Protein AF-A0A379T3F6-F1 (afdb_monomer)

Foldseek 3Di:
DDDDDDPPDDDQDLLNLLVVLVVLLVDDLCLLCQLLVHDSVVVVCSPVVVDGDDPVSSVSSVVCSVPVVSSVVSND

Radius of gyration: 13.28 Å; Cα contacts (8 Å, |Δi|>4): 60; chains: 1; bounding box: 27×36×25 Å

Solvent-accessible surface area (backbone atoms only — not comparable to full-atom values): 4626 Å² total; per-residue (Å²): 133,90,81,86,83,77,82,89,79,68,83,71,49,70,57,61,44,48,54,52,38,52,65,64,54,74,54,53,68,62,58,47,16,45,42,70,74,49,50,55,65,58,56,50,32,31,75,68,66,75,45,79,79,50,77,66,55,54,50,50,42,51,48,32,46,76,34,67,66,51,36,56,64,54,65,110

Mean predicted aligned error: 8.02 Å

Nearest PDB structures (foldseek):
  8a0x-assembly1_B  TM=6.805E-01  e=1.591E-03  Vibrio cholerae
  5jaa-assembly1_B  TM=6.664E-01  e=3.536E-03  Vibrio cholerae O1 biovar El Tor str. N16961
  5j9i-assembly2_C  TM=8.071E-01  e=2.324E-02  Vibrio cholerae
  6jq1-assembly1_A  TM=7.102E-01  e=4.610E-02  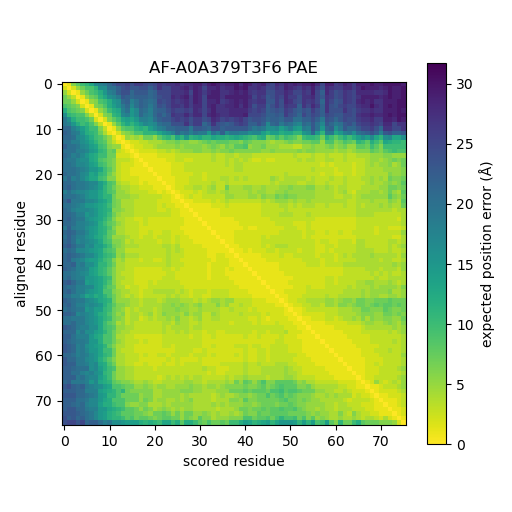Deinococcus geothermalis DSM 11300
  3g5g-assembly1_A  TM=6.812E-01  e=1.216E-01  Enterobacter sp. RFL1396

Secondary structure (DSSP, 8-state):
---------S---HHHHHHHHHHHH---HHHHHHHHT--HHHHHHHHTTSSPPPHHHHHHHHHHHH-HHHHHHTT-

InterPro domains:
  IPR001387 Cro/C1-type, helix-turn-helix domain [PF01381] (20-60)
  IPR001387 Cro/C1-type, helix-turn-helix domain [cd00093] (20-61)
  IPR010982 Lambda repressor-like, DNA-binding domain superfamily [G3DSA:1.10.260.40] (19-76)
  IPR010982 Lambda repressor-like, DNA-binding domain superfamily [SSF47413] (19-62)
  IPR052359 Bacterial HTH-type regulators and antitoxins [PTHR36511] (5-75)

pLDDT: mean 81.1, std 14.59, range [39.53, 93.19]

Organism: NCBI:txid59203

Structure (mmCIF, N/CA/C/O backbone):
data_AF-A0A379T3F6-F1
#
_entry.id   AF-A0A379T3F6-F1
#
loop_
_atom_site.group_PDB
_atom_site.id
_atom_site.type_symbol
_atom_site.label_atom_id
_atom_site.label_alt_id
_atom_site.label_comp_id
_atom_site.label_asym_id
_atom_site.label_entity_id
_atom_site.label_seq_id
_atom_site.pdbx_PDB_ins_code
_atom_site.Cartn_x
_atom_site.Cartn_y
_atom_site.Cartn_z
_atom_site.occupancy
_atom_site.B_iso_or_equiv
_atom_site.auth_seq_id
_atom_site.auth_comp_id
_atom_site.auth_asym_id
_atom_site.auth_atom_id
_atom_site.pdbx_PDB_model_num
ATOM 1 N N . MET A 1 1 ? 13.358 23.513 12.011 1.00 39.53 1 MET A N 1
ATOM 2 C CA . MET A 1 1 ? 12.032 23.939 11.509 1.00 39.53 1 MET A CA 1
ATOM 3 C C . MET A 1 1 ? 12.020 23.780 9.991 1.00 39.53 1 MET A C 1
ATOM 5 O O . MET A 1 1 ? 12.909 24.338 9.375 1.00 39.53 1 MET A O 1
ATOM 9 N N . LYS A 1 2 ? 11.094 22.955 9.461 1.00 44.22 2 LYS A N 1
ATOM 10 C CA . LYS A 1 2 ? 10.422 22.990 8.132 1.00 44.22 2 LYS A CA 1
ATOM 11 C C . LYS A 1 2 ? 11.288 23.437 6.921 1.00 44.22 2 LYS A C 1
ATOM 13 O O . LYS A 1 2 ? 11.776 24.550 6.895 1.00 44.22 2 LYS A O 1
ATOM 18 N N . THR A 1 3 ? 11.475 22.714 5.817 1.00 45.72 3 THR A N 1
ATOM 19 C CA . THR A 1 3 ? 10.504 22.046 4.929 1.00 45.72 3 THR A CA 1
ATOM 20 C C . THR A 1 3 ? 11.341 21.458 3.780 1.00 45.72 3 THR A C 1
ATOM 22 O O . THR A 1 3 ? 12.134 22.204 3.205 1.00 45.72 3 THR A O 1
ATOM 25 N N . ARG A 1 4 ? 11.192 20.184 3.386 1.00 49.06 4 ARG A N 1
ATOM 26 C CA . ARG A 1 4 ? 11.710 19.750 2.074 1.00 49.06 4 ARG A CA 1
ATOM 27 C C .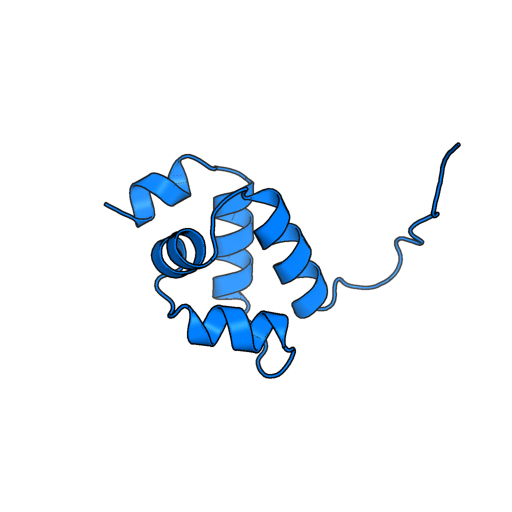 ARG A 1 4 ? 10.608 19.949 1.040 1.00 49.06 4 ARG A C 1
ATOM 29 O O . ARG A 1 4 ? 9.577 19.288 1.086 1.00 49.06 4 ARG A O 1
ATOM 36 N N . LYS A 1 5 ? 10.832 20.936 0.170 1.00 41.66 5 LYS A N 1
ATOM 37 C CA . LYS A 1 5 ? 10.015 21.268 -0.998 1.00 41.66 5 LYS A CA 1
ATOM 38 C C . LYS A 1 5 ? 9.941 20.034 -1.898 1.00 41.66 5 LYS A C 1
ATOM 40 O O . LYS A 1 5 ? 10.965 19.598 -2.417 1.00 41.66 5 LYS A O 1
ATOM 45 N N . ILE A 1 6 ? 8.751 19.464 -2.045 1.00 56.00 6 ILE A N 1
ATOM 46 C CA . ILE A 1 6 ? 8.494 18.393 -3.007 1.00 56.00 6 ILE A CA 1
ATOM 47 C C . ILE A 1 6 ? 8.080 19.083 -4.302 1.00 56.00 6 ILE A C 1
ATOM 49 O O . ILE A 1 6 ? 6.982 19.625 -4.408 1.00 56.00 6 ILE A O 1
ATOM 53 N N . THR A 1 7 ? 9.002 19.142 -5.254 1.00 46.12 7 THR A N 1
ATOM 54 C CA . THR A 1 7 ? 8.755 19.674 -6.593 1.00 46.12 7 THR A CA 1
ATOM 55 C C . THR A 1 7 ? 7.837 18.694 -7.331 1.00 46.12 7 THR A C 1
ATOM 57 O O . THR A 1 7 ? 8.282 17.681 -7.866 1.00 46.12 7 THR A O 1
ATOM 60 N N . LEU A 1 8 ? 6.531 18.961 -7.283 1.00 57.69 8 LEU A N 1
ATOM 61 C CA . LEU A 1 8 ? 5.460 18.203 -7.935 1.00 57.69 8 LEU A CA 1
ATOM 62 C C . LEU A 1 8 ? 5.421 18.505 -9.442 1.00 57.69 8 LEU A C 1
ATOM 64 O O . LEU A 1 8 ? 4.583 19.263 -9.910 1.00 57.69 8 LEU A O 1
ATOM 68 N N . THR A 1 9 ? 6.318 17.888 -10.205 1.00 50.12 9 THR A N 1
ATOM 69 C CA . THR A 1 9 ? 6.190 17.738 -11.667 1.00 50.12 9 THR A CA 1
ATOM 70 C C . THR A 1 9 ? 6.936 16.482 -12.084 1.00 50.12 9 THR A C 1
ATOM 72 O O . THR A 1 9 ? 8.047 16.534 -12.599 1.00 50.12 9 THR A O 1
ATOM 75 N N . GLN A 1 10 ? 6.350 15.324 -11.811 1.00 52.62 10 GLN A N 1
ATOM 76 C CA . GLN A 1 10 ? 6.712 14.073 -12.467 1.00 52.62 10 GLN A CA 1
ATOM 77 C C . GLN A 1 10 ? 5.516 13.138 -12.329 1.00 52.62 10 GLN A C 1
ATOM 79 O O . GLN A 1 10 ? 4.986 12.981 -11.230 1.00 52.62 10 GLN A O 1
ATOM 84 N N . LYS A 1 11 ? 5.061 12.564 -13.452 1.00 53.00 11 LYS A N 1
ATOM 85 C CA . LYS A 1 11 ? 4.073 11.475 -13.458 1.00 53.00 11 LYS A CA 1
ATOM 86 C C . LYS A 1 11 ? 4.471 10.487 -12.355 1.00 53.00 11 LYS A C 1
ATOM 88 O O . LYS A 1 11 ? 5.640 10.091 -12.349 1.00 53.00 11 LYS A O 1
ATOM 93 N N . PRO A 1 12 ? 3.582 10.141 -11.412 1.00 56.50 12 PRO A N 1
ATOM 94 C CA . PRO A 1 12 ? 3.981 9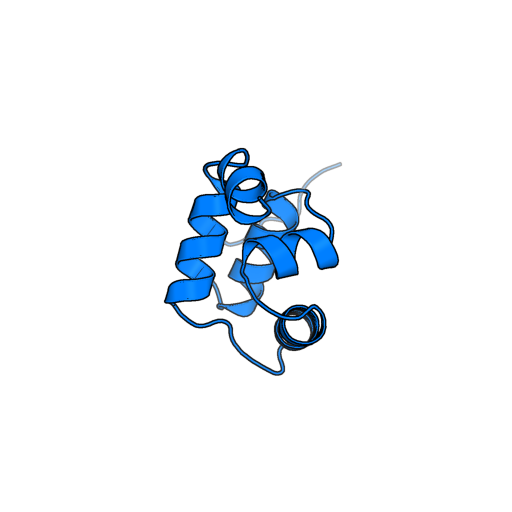.324 -10.283 1.00 56.50 12 PRO A CA 1
ATOM 95 C C . PRO A 1 12 ? 4.503 7.991 -10.822 1.00 56.50 12 PRO A C 1
ATOM 97 O O . PRO A 1 12 ? 3.816 7.280 -11.554 1.00 56.50 12 PRO A O 1
ATOM 100 N N . ASN A 1 13 ? 5.770 7.695 -10.536 1.00 74.25 13 ASN A N 1
ATOM 101 C CA . ASN A 1 13 ? 6.357 6.401 -10.845 1.00 74.25 13 ASN A CA 1
ATOM 102 C C . ASN A 1 13 ? 5.507 5.351 -10.102 1.00 74.25 13 ASN A C 1
ATOM 104 O O . ASN A 1 13 ? 5.259 5.564 -8.912 1.00 74.25 13 ASN A O 1
ATOM 108 N N . PRO A 1 14 ? 5.047 4.254 -10.735 1.00 71.50 14 PRO A N 1
ATOM 109 C CA . PRO A 1 14 ? 4.162 3.272 -10.095 1.00 71.50 14 PRO A CA 1
ATOM 110 C C . PRO A 1 14 ? 4.690 2.781 -8.741 1.00 71.50 14 PRO A C 1
ATOM 112 O O . PRO A 1 14 ? 3.912 2.570 -7.819 1.00 71.50 14 PRO A O 1
ATOM 115 N N . PHE A 1 15 ? 6.014 2.719 -8.576 1.00 77.12 15 PHE A N 1
ATOM 116 C CA . PHE A 1 15 ? 6.659 2.439 -7.293 1.00 77.12 15 PHE A CA 1
ATOM 117 C C . PHE A 1 15 ? 6.417 3.522 -6.231 1.00 77.12 15 PHE A C 1
ATOM 119 O O . PHE A 1 15 ? 6.048 3.217 -5.103 1.00 77.12 15 PHE A O 1
ATOM 126 N N . THR A 1 16 ? 6.596 4.799 -6.584 1.00 78.81 16 THR A N 1
ATOM 127 C CA . THR A 1 16 ? 6.359 5.922 -5.658 1.00 78.81 16 THR A CA 1
ATOM 128 C C . THR A 1 16 ? 4.882 6.102 -5.335 1.00 78.81 16 THR A C 1
ATOM 130 O O . THR A 1 16 ? 4.544 6.501 -4.225 1.00 78.81 16 THR A O 1
ATOM 133 N N . GLU A 1 17 ? 3.999 5.803 -6.290 1.00 85.50 17 GLU A N 1
ATOM 134 C CA . GLU A 1 17 ? 2.560 5.814 -6.057 1.00 85.50 17 GLU A CA 1
ATOM 135 C C . GLU A 1 17 ? 2.163 4.716 -5.076 1.00 85.50 17 GLU A C 1
ATOM 137 O O . GLU A 1 17 ? 1.507 4.995 -4.077 1.00 85.50 17 GLU A O 1
ATOM 142 N N . PHE A 1 18 ? 2.623 3.490 -5.319 1.00 87.12 18 PHE A N 1
ATOM 143 C CA . PHE A 1 18 ? 2.403 2.369 -4.418 1.00 87.12 18 PHE A CA 1
ATOM 144 C C . PHE A 1 18 ? 2.875 2.681 -2.990 1.00 87.12 18 PHE A C 1
ATOM 146 O O . PHE A 1 18 ? 2.101 2.499 -2.052 1.00 87.12 18 PHE A O 1
ATOM 153 N N . GLU A 1 19 ? 4.087 3.220 -2.806 1.00 85.69 19 GLU A N 1
ATOM 154 C CA . GLU A 1 19 ? 4.594 3.581 -1.473 1.00 85.69 19 GLU A CA 1
ATOM 155 C C . GLU A 1 19 ? 3.691 4.602 -0.761 1.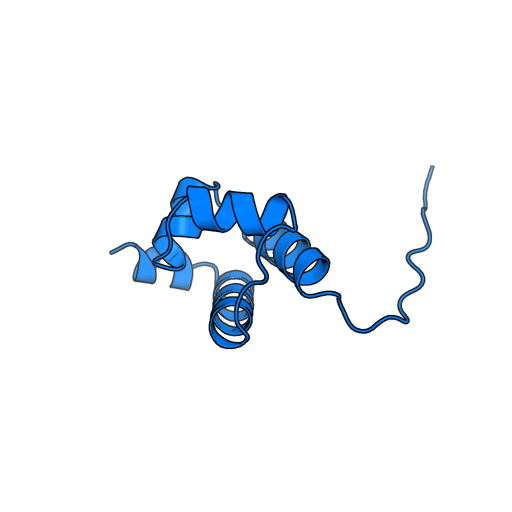00 85.69 19 GLU A C 1
ATOM 157 O O . GLU A 1 19 ? 3.438 4.477 0.441 1.00 85.69 19 GLU A O 1
ATOM 162 N N . GLN A 1 20 ? 3.185 5.603 -1.489 1.00 87.50 20 GLN A N 1
ATOM 163 C CA . GLN A 1 20 ? 2.274 6.611 -0.940 1.00 87.50 20 GLN A CA 1
ATOM 164 C C . GLN A 1 20 ? 0.915 6.016 -0.576 1.00 87.50 20 GLN A C 1
ATOM 166 O O . GLN A 1 20 ? 0.411 6.275 0.518 1.00 87.50 20 GLN A O 1
ATOM 171 N N . LEU A 1 21 ? 0.338 5.205 -1.465 1.00 87.75 21 LEU A N 1
ATOM 172 C CA . LEU A 1 21 ? -0.941 4.538 -1.234 1.00 87.75 21 LEU A CA 1
ATOM 173 C C . LEU A 1 21 ? -0.845 3.629 -0.014 1.00 87.75 21 LEU A C 1
ATOM 175 O O . LEU A 1 21 ? -1.634 3.756 0.918 1.00 87.75 21 LEU A O 1
ATOM 179 N N . ARG A 1 22 ? 0.191 2.792 0.028 1.00 87.06 22 ARG A N 1
ATOM 180 C CA . ARG A 1 22 ? 0.450 1.844 1.105 1.00 87.06 22 ARG A CA 1
ATOM 181 C C . ARG A 1 22 ? 0.596 2.528 2.458 1.00 87.06 22 ARG A C 1
ATOM 183 O O . ARG A 1 22 ? -0.122 2.174 3.391 1.00 87.06 22 ARG A O 1
ATOM 190 N N . ARG A 1 23 ? 1.435 3.566 2.550 1.00 85.50 23 ARG A N 1
ATOM 191 C CA . ARG A 1 23 ? 1.571 4.377 3.773 1.00 85.50 23 ARG A CA 1
ATOM 192 C C . ARG A 1 23 ? 0.274 5.097 4.145 1.00 85.50 23 ARG A C 1
ATOM 194 O O . ARG A 1 23 ? -0.016 5.231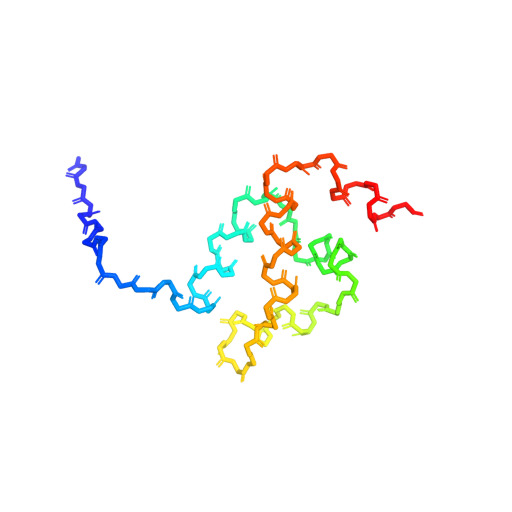 5.328 1.00 85.50 23 ARG A O 1
ATOM 201 N N . GLY A 1 24 ? -0.506 5.533 3.157 1.00 84.44 24 GLY A N 1
ATOM 202 C CA . GLY A 1 24 ? -1.779 6.219 3.370 1.00 84.44 24 GLY A CA 1
ATOM 203 C C . GLY A 1 24 ? -2.907 5.321 3.881 1.00 84.44 24 GLY A C 1
ATOM 204 O O . GLY A 1 24 ? -3.838 5.835 4.490 1.00 84.44 24 GLY A O 1
ATOM 205 N N . THR A 1 25 ? -2.829 4.002 3.676 1.00 83.88 25 THR A N 1
ATOM 206 C CA . THR A 1 25 ? -3.840 3.063 4.200 1.00 83.88 25 THR A CA 1
ATOM 207 C C . THR A 1 25 ? -3.725 2.815 5.706 1.00 83.88 25 THR A C 1
ATOM 209 O O . THR A 1 25 ? -4.713 2.449 6.336 1.00 83.88 25 THR A O 1
ATOM 212 N N . GLY A 1 26 ? -2.529 2.978 6.286 1.00 84.44 26 GLY A N 1
ATOM 213 C CA . GLY A 1 26 ? -2.257 2.635 7.688 1.00 84.44 26 GLY A CA 1
ATOM 214 C C . GLY A 1 26 ? -2.286 1.131 8.007 1.00 84.44 26 GLY A C 1
ATOM 215 O O . GLY A 1 26 ? -2.174 0.770 9.176 1.00 84.44 26 GLY A O 1
ATOM 216 N N . LEU A 1 27 ? -2.424 0.264 6.999 1.00 86.88 27 LEU A N 1
ATOM 217 C CA . LEU A 1 27 ? -2.459 -1.193 7.150 1.00 86.88 27 LEU A CA 1
ATOM 218 C C . LEU A 1 27 ? -1.051 -1.788 7.244 1.00 86.88 27 LEU A C 1
ATOM 220 O O . LEU A 1 27 ? -0.098 -1.278 6.641 1.00 86.88 27 LEU A O 1
ATOM 224 N N . LYS A 1 28 ? -0.924 -2.922 7.940 1.00 90.00 28 LYS A N 1
ATOM 225 C CA . LYS A 1 28 ? 0.309 -3.720 7.911 1.00 90.00 28 LYS A CA 1
ATOM 226 C C . LYS A 1 28 ? 0.518 -4.374 6.540 1.00 90.00 28 LYS A C 1
ATOM 228 O O . LYS A 1 28 ? -0.368 -4.398 5.688 1.00 90.00 28 LYS A O 1
ATOM 233 N N . THR A 1 29 ? 1.722 -4.890 6.285 1.00 88.81 29 THR A N 1
ATOM 234 C CA . THR A 1 29 ? 2.059 -5.576 5.020 1.00 88.81 29 THR A CA 1
ATOM 235 C C . THR A 1 29 ? 1.156 -6.755 4.723 1.00 88.81 29 THR A C 1
ATOM 237 O O . THR A 1 29 ? 0.687 -6.888 3.598 1.00 88.81 29 THR A O 1
ATOM 240 N N . ASP A 1 30 ? 0.896 -7.579 5.727 1.00 91.19 30 ASP A N 1
ATOM 241 C CA . ASP A 1 30 ? 0.043 -8.754 5.630 1.00 91.19 30 ASP A CA 1
ATOM 242 C C . ASP A 1 30 ? -1.426 -8.385 5.395 1.00 91.19 30 ASP A C 1
ATOM 244 O O . ASP A 1 30 ? -2.048 -8.939 4.492 1.00 91.19 30 ASP A O 1
ATOM 248 N N . GLU A 1 31 ? -1.959 -7.404 6.126 1.00 89.75 31 GLU A N 1
ATOM 249 C CA . GLU A 1 31 ? -3.332 -6.912 5.943 1.00 89.75 31 GLU A CA 1
ATOM 250 C C . GLU A 1 31 ? -3.530 -6.287 4.562 1.00 89.75 31 GLU A C 1
ATOM 252 O O . GLU A 1 31 ? -4.523 -6.539 3.888 1.00 89.75 31 GLU A O 1
ATOM 257 N N . PHE A 1 32 ? -2.560 -5.498 4.105 1.00 89.62 32 PHE A N 1
ATOM 258 C CA . PHE A 1 32 ? -2.603 -4.882 2.785 1.00 89.62 32 PH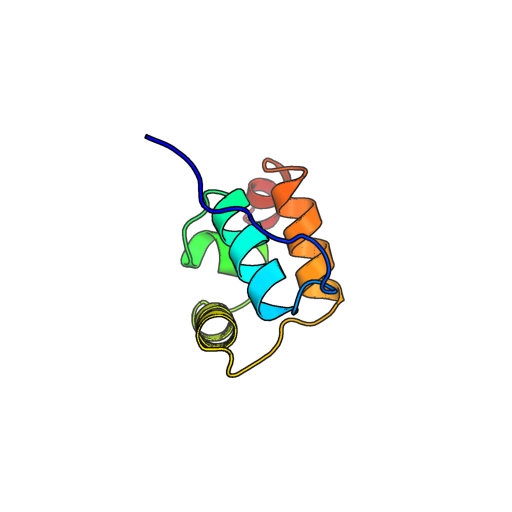E A CA 1
ATOM 259 C C . PHE A 1 32 ? -2.520 -5.923 1.664 1.00 89.62 32 PHE A C 1
ATOM 261 O O . PHE A 1 32 ? -3.255 -5.824 0.686 1.00 89.62 32 PHE A O 1
ATOM 268 N N . ALA A 1 33 ? -1.657 -6.932 1.813 1.00 91.62 33 ALA A N 1
ATOM 269 C CA . ALA A 1 33 ? -1.563 -8.037 0.866 1.00 91.62 33 ALA A CA 1
ATOM 270 C C . ALA A 1 33 ? -2.895 -8.802 0.785 1.00 91.62 33 ALA A C 1
ATOM 272 O O . ALA A 1 33 ? -3.413 -9.014 -0.308 1.00 91.62 33 ALA A O 1
ATOM 273 N N . ARG A 1 34 ? -3.502 -9.111 1.941 1.00 90.81 34 ARG A N 1
ATOM 274 C CA . ARG A 1 34 ? -4.830 -9.739 2.027 1.00 90.81 34 ARG A CA 1
ATOM 275 C C . ARG A 1 34 ? -5.917 -8.895 1.370 1.00 90.81 34 ARG A C 1
ATOM 277 O O . ARG A 1 34 ? -6.641 -9.414 0.533 1.00 90.81 34 ARG A O 1
ATOM 284 N N . ALA A 1 35 ? -5.986 -7.600 1.679 1.00 89.44 35 ALA A N 1
ATOM 285 C CA . ALA A 1 35 ? -6.977 -6.691 1.103 1.00 89.44 35 ALA A CA 1
ATOM 286 C C . ALA A 1 35 ? -6.836 -6.533 -0.423 1.00 89.44 35 ALA A C 1
ATOM 288 O O . ALA A 1 35 ? -7.816 -6.246 -1.105 1.00 89.44 35 ALA A O 1
ATOM 289 N N . LEU A 1 36 ? -5.629 -6.709 -0.968 1.00 89.19 36 LEU A N 1
ATOM 290 C CA . LEU A 1 36 ? -5.382 -6.708 -2.411 1.00 89.19 36 LEU A CA 1
ATOM 291 C C . LEU A 1 36 ? -5.518 -8.089 -3.067 1.00 89.19 36 LEU A C 1
ATOM 293 O O . LEU A 1 36 ? -5.473 -8.168 -4.292 1.00 89.19 36 LEU A O 1
ATOM 297 N N . GLY A 1 37 ? -5.657 -9.166 -2.290 1.00 90.19 37 GLY A N 1
ATOM 298 C CA . GLY A 1 37 ? -5.656 -10.535 -2.808 1.00 90.19 37 GLY A CA 1
ATOM 299 C C . GLY A 1 37 ? -4.295 -10.995 -3.348 1.00 90.19 37 GLY A C 1
ATOM 300 O O . GLY A 1 37 ? -4.243 -11.885 -4.194 1.00 90.19 37 GLY A O 1
ATOM 301 N N . VAL A 1 38 ? -3.194 -10.400 -2.879 1.00 91.69 38 VAL A N 1
ATOM 302 C CA . VAL A 1 38 ? -1.821 -10.744 -3.287 1.00 91.69 38 VAL A CA 1
ATOM 303 C C . VAL A 1 38 ? -1.021 -11.323 -2.123 1.00 91.69 38 VAL A C 1
ATOM 305 O O . VAL A 1 38 ? -1.430 -11.282 -0.963 1.00 91.69 38 VAL A O 1
ATOM 308 N N . THR A 1 39 ? 0.154 -11.875 -2.415 1.00 93.19 39 THR A N 1
ATOM 309 C CA . THR A 1 39 ? 1.056 -12.381 -1.376 1.00 93.19 39 THR A CA 1
ATOM 310 C C . THR A 1 39 ? 1.895 -11.257 -0.770 1.00 93.19 39 THR A C 1
ATOM 312 O O . THR A 1 39 ? 2.187 -10.246 -1.407 1.00 93.19 39 THR A O 1
ATOM 315 N N . VAL A 1 40 ? 2.353 -11.449 0.471 1.00 92.44 40 VAL A N 1
ATOM 316 C CA . VAL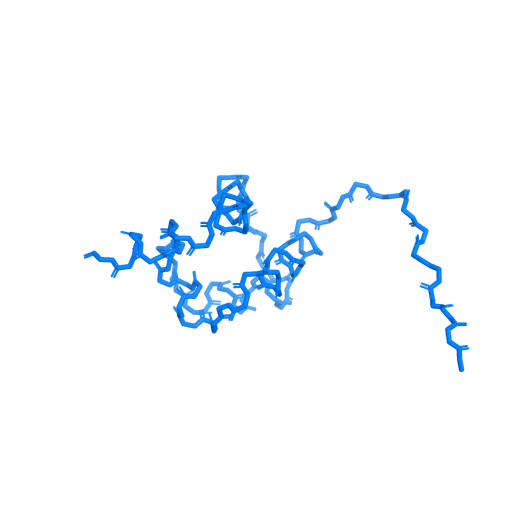 A 1 40 ? 3.305 -10.524 1.115 1.00 92.44 40 VAL A CA 1
ATOM 317 C C . VAL A 1 40 ? 4.601 -10.404 0.306 1.00 92.44 40 VAL A C 1
ATOM 319 O O . VAL A 1 40 ? 5.166 -9.317 0.223 1.00 92.44 40 VAL A O 1
ATOM 322 N N . ALA A 1 41 ? 5.043 -11.496 -0.326 1.00 93.19 41 ALA A N 1
ATOM 323 C CA . ALA A 1 41 ? 6.204 -11.494 -1.211 1.00 93.19 41 ALA A CA 1
ATOM 324 C C . ALA A 1 41 ? 6.008 -10.532 -2.392 1.00 93.19 41 ALA A C 1
ATOM 326 O O . ALA A 1 41 ? 6.887 -9.720 -2.654 1.00 93.19 41 ALA A O 1
ATOM 327 N N . MET A 1 42 ? 4.828 -10.534 -3.020 1.00 92.44 42 MET A N 1
ATOM 328 C CA . MET A 1 42 ? 4.503 -9.617 -4.116 1.00 92.44 42 MET A CA 1
ATOM 329 C C . MET A 1 42 ? 4.622 -8.146 -3.686 1.00 92.44 42 MET A C 1
ATOM 331 O O . MET A 1 42 ? 5.264 -7.331 -4.346 1.00 92.44 42 MET A O 1
ATOM 335 N N . VAL A 1 43 ? 4.087 -7.817 -2.506 1.00 91.00 43 VAL A N 1
ATOM 336 C CA . VAL A 1 43 ? 4.208 -6.470 -1.923 1.00 91.0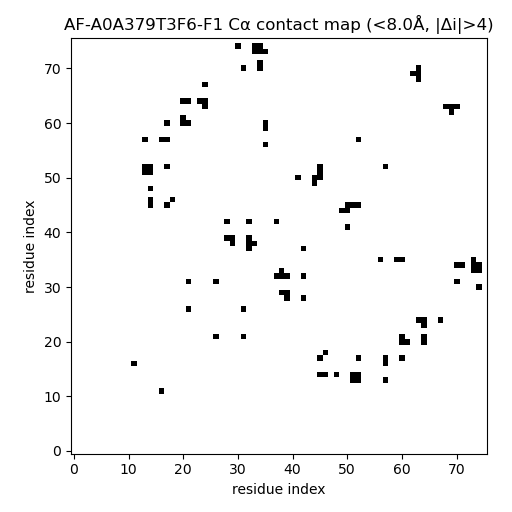0 43 VAL A CA 1
ATOM 337 C C . VAL A 1 43 ? 5.677 -6.092 -1.693 1.00 91.00 43 VAL A C 1
ATOM 339 O O . VAL A 1 43 ? 6.068 -4.958 -1.966 1.00 91.00 43 VAL A O 1
ATOM 342 N N . GLN A 1 44 ? 6.510 -7.032 -1.237 1.00 91.12 44 GLN A N 1
ATOM 343 C CA . GLN A 1 44 ? 7.949 -6.808 -1.055 1.00 91.12 44 GLN A CA 1
ATOM 344 C C . GLN A 1 44 ? 8.696 -6.639 -2.380 1.00 91.12 44 GLN A C 1
ATOM 346 O O . GLN A 1 44 ? 9.662 -5.875 -2.440 1.00 91.12 44 GLN A O 1
ATOM 351 N N . GLU A 1 45 ? 8.285 -7.325 -3.446 1.00 92.56 45 GLU A N 1
ATOM 352 C CA . GLU A 1 45 ? 8.862 -7.138 -4.777 1.00 92.56 45 GLU A CA 1
ATOM 353 C C . GLU A 1 45 ? 8.556 -5.749 -5.336 1.00 92.56 45 GLU A C 1
ATOM 355 O O . GLU A 1 45 ? 9.453 -5.108 -5.898 1.00 92.56 45 GLU A O 1
ATOM 360 N N . TRP A 1 46 ? 7.347 -5.239 -5.094 1.00 91.19 46 TRP A N 1
ATOM 361 C CA . TRP A 1 46 ? 6.970 -3.865 -5.423 1.00 91.19 46 TRP A CA 1
ATOM 362 C C . TRP A 1 46 ? 7.759 -2.834 -4.602 1.00 91.19 46 TRP A C 1
ATOM 364 O O . TRP A 1 46 ? 8.287 -1.877 -5.172 1.00 91.19 46 TRP A O 1
ATOM 374 N N . GLU A 1 47 ? 7.927 -3.050 -3.289 1.00 86.31 47 GLU A N 1
ATOM 375 C CA . GLU A 1 47 ? 8.776 -2.209 -2.419 1.00 86.31 47 GLU A CA 1
ATOM 376 C C . GLU A 1 47 ? 10.251 -2.238 -2.860 1.00 86.31 47 GLU A C 1
ATOM 378 O O . GLU A 1 47 ? 10.924 -1.207 -2.895 1.00 86.31 47 GLU A O 1
ATOM 383 N N . SER A 1 48 ? 10.745 -3.408 -3.275 1.00 88.25 48 SER A N 1
ATOM 384 C CA . SER A 1 48 ? 12.113 -3.607 -3.781 1.00 88.25 48 SER A CA 1
ATOM 385 C C . SER A 1 48 ? 12.320 -3.071 -5.199 1.00 88.25 48 SER A C 1
ATOM 387 O O . SER A 1 48 ? 13.426 -3.154 -5.733 1.00 88.25 48 SER A O 1
ATOM 389 N N . LYS A 1 49 ? 11.264 -2.549 -5.832 1.00 84.62 49 LYS A N 1
ATOM 390 C CA . LYS A 1 49 ? 11.240 -2.102 -7.228 1.00 84.62 49 LYS A CA 1
ATOM 391 C C . LYS A 1 49 ? 11.607 -3.190 -8.245 1.00 84.62 49 LYS A C 1
ATOM 393 O O . LYS A 1 49 ? 12.035 -2.871 -9.355 1.00 84.62 49 LYS A O 1
ATOM 398 N N . ARG A 1 50 ? 11.449 -4.462 -7.865 1.00 86.69 50 ARG A N 1
ATOM 399 C CA . ARG A 1 50 ? 11.699 -5.624 -8.729 1.00 86.69 50 ARG A CA 1
ATOM 400 C C . ARG A 1 50 ? 10.553 -5.845 -9.704 1.00 86.69 50 ARG A C 1
ATOM 402 O O . ARG A 1 50 ? 10.806 -6.060 -10.884 1.00 86.69 50 ARG A O 1
ATOM 409 N N . GLU A 1 51 ? 9.320 -5.692 -9.228 1.00 88.19 51 GLU A N 1
ATOM 410 C CA . GLU A 1 51 ? 8.111 -5.844 -10.036 1.00 88.19 51 GLU A CA 1
ATOM 411 C C . GLU A 1 51 ? 7.196 -4.624 -9.891 1.00 88.19 51 GLU A C 1
ATOM 413 O O . GLU A 1 51 ? 7.151 -3.996 -8.837 1.00 88.19 51 GLU A O 1
ATOM 418 N N . LYS A 1 52 ? 6.480 -4.247 -10.955 1.00 86.19 52 LYS A N 1
ATOM 419 C CA . LYS A 1 52 ? 5.549 -3.112 -10.930 1.00 86.19 52 LYS A CA 1
ATOM 420 C C . LYS A 1 52 ? 4.123 -3.614 -10.706 1.00 86.19 52 LYS A C 1
ATOM 422 O O . LYS A 1 52 ? 3.695 -4.461 -11.487 1.00 86.19 52 LYS A O 1
ATOM 427 N N . PRO A 1 53 ? 3.360 -3.023 -9.768 1.00 87.50 53 PRO A N 1
ATOM 428 C CA . PRO A 1 53 ? 1.939 -3.310 -9.671 1.00 87.50 53 PRO A CA 1
ATOM 429 C C . PRO A 1 53 ? 1.236 -2.919 -10.972 1.00 87.50 53 PRO A C 1
ATOM 431 O O . PRO A 1 53 ? 1.531 -1.894 -11.602 1.00 87.50 53 PRO A O 1
ATOM 434 N N . THR A 1 54 ? 0.290 -3.752 -11.372 1.00 89.12 54 THR A N 1
ATOM 435 C CA . THR A 1 54 ? -0.563 -3.555 -12.535 1.00 89.12 54 THR A CA 1
ATOM 436 C C . THR A 1 54 ? -1.474 -2.332 -12.353 1.00 89.12 54 THR A C 1
ATOM 438 O O . THR A 1 54 ? -1.757 -1.893 -11.231 1.00 89.12 54 THR A O 1
ATOM 441 N N . PRO A 1 55 ? -2.016 -1.766 -13.448 1.00 88.44 55 PRO A N 1
ATOM 442 C CA . PRO A 1 55 ? -2.960 -0.652 -13.359 1.00 88.44 55 PRO A CA 1
ATOM 443 C C . PRO A 1 55 ? -4.214 -0.966 -12.527 1.00 88.44 55 PRO A C 1
ATOM 445 O O . PRO A 1 55 ? -4.772 -0.063 -11.900 1.00 88.44 55 PRO A O 1
ATOM 448 N N . ALA A 1 56 ? -4.657 -2.228 -12.519 1.00 89.25 56 ALA A N 1
ATOM 449 C CA . ALA A 1 56 ? -5.797 -2.683 -11.728 1.00 89.25 56 ALA A CA 1
ATOM 450 C C . ALA A 1 56 ? -5.478 -2.665 -10.226 1.00 89.25 56 ALA A C 1
ATOM 452 O O . ALA A 1 56 ? -6.254 -2.110 -9.449 1.00 89.25 56 ALA A O 1
ATOM 453 N N . GLU A 1 57 ? -4.308 -3.175 -9.832 1.00 89.88 57 GLU A N 1
ATOM 454 C CA . GLU A 1 57 ? -3.843 -3.159 -8.441 1.00 89.88 57 GLU A CA 1
ATOM 455 C C . GLU A 1 57 ? -3.667 -1.728 -7.935 1.00 89.88 57 GLU A C 1
ATOM 457 O O . GLU A 1 57 ? -4.184 -1.387 -6.875 1.00 89.88 57 GLU A O 1
ATOM 462 N N . LEU A 1 58 ? -3.052 -0.842 -8.726 1.00 89.69 58 LEU A N 1
ATOM 463 C CA . LEU A 1 58 ? -2.949 0.579 -8.376 1.00 89.69 58 LEU A CA 1
ATOM 464 C C . LEU A 1 58 ? -4.327 1.229 -8.192 1.00 89.69 58 LEU A C 1
ATOM 466 O O . LEU A 1 58 ? -4.526 2.036 -7.284 1.00 89.69 58 LEU A O 1
ATOM 470 N N . LYS A 1 59 ? -5.307 0.885 -9.036 1.00 90.44 59 LYS A N 1
ATOM 471 C CA . LYS A 1 59 ? -6.678 1.387 -8.890 1.00 90.44 59 LYS A CA 1
ATOM 472 C C . LYS A 1 59 ? -7.331 0.862 -7.610 1.00 90.44 59 LYS A C 1
ATOM 474 O O . LYS A 1 59 ? -7.964 1.646 -6.908 1.00 90.44 59 LYS A O 1
ATOM 479 N N . LEU A 1 60 ? -7.138 -0.413 -7.277 1.00 89.88 60 LEU A N 1
ATOM 480 C CA . LEU A 1 60 ? -7.642 -1.003 -6.039 1.00 89.88 60 LEU A CA 1
ATOM 481 C C . LEU A 1 60 ? -7.007 -0.352 -4.803 1.00 89.88 60 LEU A C 1
ATOM 483 O O . LEU A 1 60 ? -7.718 0.038 -3.883 1.00 89.88 60 LEU A O 1
ATOM 487 N N . MET A 1 61 ? -5.695 -0.121 -4.812 1.00 90.62 61 MET A N 1
ATOM 488 C CA . MET A 1 61 ? -4.993 0.591 -3.741 1.00 90.62 61 MET A CA 1
ATOM 489 C C . MET A 1 61 ? -5.541 2.010 -3.524 1.00 90.62 61 MET A C 1
ATOM 491 O O . MET A 1 61 ? -5.750 2.417 -2.381 1.00 90.62 61 MET A O 1
ATOM 495 N N . ARG A 1 62 ? -5.828 2.754 -4.605 1.00 90.81 62 ARG A N 1
ATOM 496 C CA . ARG A 1 62 ? -6.481 4.076 -4.522 1.00 90.81 62 ARG A CA 1
ATOM 497 C C . ARG A 1 62 ? -7.873 3.984 -3.894 1.00 90.81 62 ARG A C 1
ATOM 499 O O . ARG A 1 62 ? -8.233 4.843 -3.097 1.00 90.81 62 ARG A O 1
ATOM 506 N N . LEU A 1 63 ? -8.644 2.944 -4.220 1.00 90.31 63 LEU A N 1
ATOM 507 C CA . LEU A 1 63 ? -9.969 2.716 -3.631 1.00 90.31 63 LEU A CA 1
ATOM 508 C C . LEU A 1 63 ? -9.885 2.387 -2.137 1.00 90.31 63 LEU A C 1
ATOM 510 O O . LEU A 1 63 ? -10.641 2.949 -1.352 1.00 90.31 63 LEU A O 1
ATOM 514 N N . ILE A 1 64 ? -8.942 1.531 -1.740 1.00 88.50 64 ILE A N 1
ATOM 515 C CA . ILE A 1 64 ? -8.674 1.181 -0.338 1.00 88.50 64 ILE A CA 1
ATOM 516 C C . ILE A 1 64 ? -8.252 2.423 0.459 1.00 88.50 64 ILE A C 1
ATOM 518 O O . ILE A 1 64 ? -8.724 2.627 1.575 1.00 88.50 64 ILE A O 1
ATOM 522 N N . GLN A 1 65 ? -7.400 3.278 -0.113 1.00 86.38 65 GLN A N 1
ATOM 523 C CA . GLN A 1 65 ? -6.996 4.537 0.517 1.00 86.38 65 GLN A CA 1
ATOM 524 C C . GLN A 1 65 ? -8.175 5.515 0.653 1.00 86.38 65 GLN A C 1
ATOM 526 O O . GLN A 1 65 ? -8.345 6.128 1.704 1.00 86.38 65 GLN A O 1
ATOM 531 N N . ALA A 1 66 ? -8.993 5.661 -0.395 1.00 88.69 66 ALA A N 1
ATOM 532 C CA . ALA A 1 66 ? -10.158 6.545 -0.387 1.00 88.69 66 ALA A CA 1
ATOM 533 C C . ALA A 1 66 ? -11.274 6.049 0.547 1.00 88.69 66 ALA A C 1
ATOM 535 O O . ALA A 1 66 ? -12.029 6.853 1.092 1.00 88.69 66 ALA A O 1
ATOM 536 N N . ASN A 1 67 ? -11.378 4.733 0.743 1.00 87.50 67 ASN A N 1
ATOM 537 C CA . ASN A 1 67 ? -12.358 4.112 1.620 1.00 87.50 67 ASN A CA 1
ATOM 538 C C . ASN A 1 67 ? -11.720 3.002 2.479 1.00 87.50 67 ASN A C 1
ATOM 540 O O . ASN A 1 67 ? -11.784 1.825 2.122 1.00 87.50 67 ASN A O 1
ATOM 544 N N . PRO A 1 68 ? -11.195 3.338 3.671 1.00 80.31 68 PRO A N 1
ATOM 545 C CA . PRO A 1 68 ? -10.600 2.358 4.580 1.00 80.31 68 PRO A CA 1
ATOM 546 C C . PRO A 1 68 ? -11.570 1.289 5.104 1.00 80.31 68 PRO A C 1
ATOM 548 O O . PRO A 1 68 ? -11.126 0.297 5.671 1.00 80.31 68 PRO A O 1
ATOM 551 N N . ARG A 1 69 ? -12.895 1.460 4.957 1.00 85.25 69 ARG A N 1
ATOM 552 C CA . ARG A 1 69 ? -13.859 0.396 5.291 1.00 85.25 69 ARG A CA 1
ATOM 553 C C . ARG A 1 69 ? -13.854 -0.716 4.245 1.00 85.25 69 ARG A C 1
ATOM 555 O O . ARG A 1 69 ? -14.068 -1.867 4.607 1.00 85.25 69 ARG A O 1
ATOM 562 N N . LEU A 1 70 ? -13.549 -0.383 2.988 1.00 85.06 70 LEU A N 1
ATOM 563 C CA . LEU A 1 70 ? -13.463 -1.348 1.893 1.00 85.06 70 LEU A CA 1
ATOM 564 C C . LEU A 1 70 ? -12.374 -2.390 2.156 1.00 85.06 70 LEU A C 1
ATOM 566 O O . LEU A 1 70 ? -12.585 -3.561 1.876 1.00 85.06 70 LEU A O 1
ATOM 570 N N . SER A 1 71 ? -11.241 -1.989 2.744 1.00 82.69 71 SER A N 1
ATOM 571 C CA . SER A 1 71 ? -10.167 -2.930 3.088 1.00 82.69 71 SER A CA 1
ATOM 572 C C . SER A 1 71 ? -10.659 -4.048 4.003 1.00 82.69 71 SER A C 1
ATOM 574 O O . SER A 1 71 ? -10.324 -5.203 3.783 1.00 82.69 71 SER A O 1
ATOM 576 N N . LYS A 1 72 ? -11.499 -3.711 4.988 1.00 83.19 72 LYS A N 1
ATOM 577 C CA . LYS A 1 72 ? -12.088 -4.672 5.924 1.00 83.19 72 LYS A CA 1
ATOM 578 C C . LYS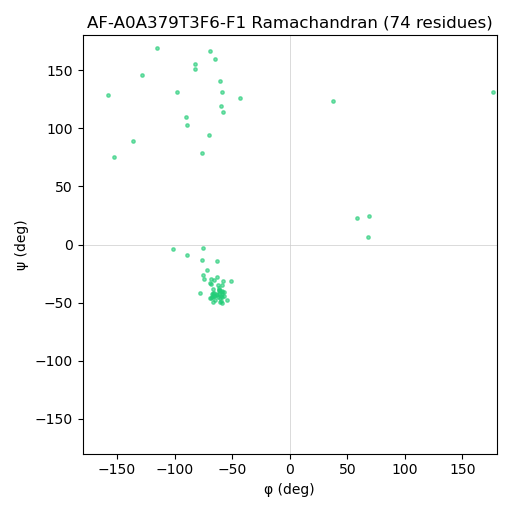 A 1 72 ? -13.066 -5.606 5.226 1.00 83.19 72 LYS A C 1
ATOM 580 O O . LYS A 1 72 ? -12.988 -6.800 5.452 1.00 83.19 72 LYS A O 1
ATOM 585 N N . GLN A 1 73 ? -13.908 -5.073 4.341 1.00 85.25 73 GLN A N 1
ATOM 586 C CA . GLN A 1 73 ? -14.856 -5.877 3.563 1.00 85.25 73 GLN A CA 1
ATOM 587 C C . GLN A 1 73 ? -14.165 -6.828 2.578 1.00 85.25 73 GLN A C 1
ATOM 589 O O . GLN A 1 73 ? -14.705 -7.878 2.272 1.00 85.25 73 GLN A O 1
ATOM 594 N N . LEU A 1 74 ? -12.987 -6.460 2.065 1.00 83.81 74 LEU A N 1
ATOM 595 C CA . LEU A 1 74 ? -12.180 -7.322 1.193 1.00 83.81 74 LEU A CA 1
ATOM 596 C C . LEU A 1 74 ? -11.441 -8.429 1.964 1.00 83.81 74 LEU A C 1
ATOM 598 O O . LEU A 1 74 ? -10.885 -9.328 1.343 1.00 83.81 74 LEU A O 1
ATOM 602 N N . MET A 1 75 ? -11.382 -8.332 3.295 1.00 80.31 75 MET A N 1
ATOM 603 C CA . MET A 1 75 ? -10.734 -9.306 4.177 1.00 80.31 75 MET A CA 1
ATOM 604 C C . MET A 1 75 ? -11.732 -10.261 4.863 1.00 80.31 75 MET A C 1
ATOM 606 O O . MET A 1 75 ? -11.279 -11.147 5.590 1.00 80.31 75 MET A O 1
ATOM 610 N N . GLU A 1 76 ? -13.041 -10.071 4.657 1.00 71.19 76 GLU A N 1
ATOM 611 C CA . GLU A 1 76 ? -14.128 -10.984 5.066 1.00 71.19 76 GLU A CA 1
ATOM 612 C C . GLU A 1 76 ? -14.419 -12.026 3.978 1.00 71.19 76 GLU A C 1
ATOM 614 O O . GLU A 1 76 ? -14.685 -13.189 4.357 1.00 71.19 76 GLU A O 1
#

Sequence (76 aa):
MKTRKITLTQKPNPFTEFEQLRRGTGLKTDEFARALGVTVAMVQEWESKREKPTPAELKLMRLIQANPRLSKQLME